Protein AF-A0A662VWQ2-F1 (afdb_monomer_lite)

pLDDT: mean 91.59, std 11.1, range [48.72, 98.94]

Radius of gyration: 16.27 Å; chains: 1; bounding box: 36×29×46 Å

Secondary structure (DSSP, 8-state):
-BPPPPTTTTT-BSEEEE----SHHHHHHHHHHHHHHB-STT-EEEEEEESSSS-HHHHHHHHHHHHHTTEEEEEEEEEEEE--SSSSSGGGGGGGSHHHHHH-----S---EEEEEEEEESS----S--S-B---HHHH--TT--S---

Sequence (150 aa):
VQKVLPDEYRGKFDVFVTDPVETIPGIKLFLSRGVSALKGIGCSGYFGLTTLEASRKKWYEIQRMLLDMGFVITDIRRKFNVYPGEEKNFFRFQEKLPIFKLVGAKIDYDWYKSSLYRIESIKDPKPVVEGEMIIDERVYKDDESLATPY

Structure (mmCIF, N/CA/C/O backbone):
data_AF-A0A662VWQ2-F1
#
_entry.id   AF-A0A662VWQ2-F1
#
loop_
_atom_site.group_PDB
_atom_site.id
_atom_site.type_symbol
_atom_site.label_atom_id
_atom_site.label_alt_id
_atom_site.label_comp_id
_atom_site.label_asym_id
_atom_site.label_entity_id
_atom_site.label_seq_id
_atom_site.pdbx_PDB_ins_code
_atom_site.Cartn_x
_atom_site.Cartn_y
_atom_site.Cartn_z
_atom_site.occupancy
_atom_site.B_iso_or_equiv
_atom_site.auth_seq_id
_atom_site.auth_comp_id
_atom_site.auth_asym_id
_atom_site.auth_atom_id
_atom_site.pdbx_PDB_model_num
ATOM 1 N N . VAL A 1 1 ? 16.135 1.005 11.221 1.00 81.62 1 VAL A N 1
ATOM 2 C CA . VAL A 1 1 ? 14.890 0.505 11.852 1.00 81.62 1 VAL A CA 1
ATOM 3 C C . VAL A 1 1 ? 13.830 1.573 11.696 1.00 81.62 1 VAL A C 1
ATOM 5 O O . VAL A 1 1 ? 14.128 2.730 11.970 1.00 81.62 1 VAL A O 1
ATOM 8 N N . GLN A 1 2 ? 12.641 1.208 11.230 1.00 89.94 2 GLN A N 1
ATOM 9 C CA . GLN A 1 2 ? 11.492 2.098 11.196 1.00 89.94 2 GLN A CA 1
ATOM 10 C C . GLN A 1 2 ? 10.724 1.983 12.508 1.00 89.94 2 GLN A C 1
ATOM 12 O O . GLN A 1 2 ? 10.262 0.900 12.878 1.00 89.94 2 GLN A O 1
ATOM 17 N N . LYS A 1 3 ? 10.578 3.117 13.194 1.00 93.31 3 LYS A N 1
ATOM 18 C CA . LYS A 1 3 ? 9.862 3.199 14.467 1.00 93.31 3 LYS A CA 1
ATOM 19 C C . LYS A 1 3 ? 8.358 2.992 14.282 1.00 93.31 3 LYS A C 1
ATOM 21 O O . LYS A 1 3 ? 7.820 3.017 13.166 1.00 93.31 3 LYS A O 1
ATOM 26 N N . VAL A 1 4 ? 7.675 2.750 15.393 1.00 95.12 4 VAL A N 1
ATOM 27 C CA . VAL A 1 4 ? 6.210 2.787 15.446 1.00 95.12 4 VAL A CA 1
ATOM 28 C C . VAL A 1 4 ? 5.689 4.197 15.161 1.00 95.12 4 VAL A C 1
ATOM 30 O O . VAL A 1 4 ? 6.425 5.173 15.308 1.00 95.12 4 VAL A O 1
ATOM 33 N N . LEU A 1 5 ? 4.422 4.309 14.753 1.00 95.38 5 LEU A N 1
ATOM 34 C CA . LEU A 1 5 ? 3.776 5.616 14.613 1.00 95.38 5 LEU A CA 1
ATOM 35 C C . LEU A 1 5 ? 3.735 6.310 15.992 1.00 95.38 5 LEU A C 1
ATOM 37 O O . LEU A 1 5 ? 3.288 5.653 16.937 1.00 95.38 5 LEU A O 1
ATOM 41 N N . PRO A 1 6 ? 4.179 7.575 16.129 1.00 96.19 6 PRO A N 1
ATOM 42 C CA . PRO A 1 6 ? 4.103 8.310 17.392 1.00 96.19 6 PRO A CA 1
ATOM 43 C C . PRO A 1 6 ? 2.668 8.412 17.925 1.00 96.19 6 PRO A C 1
ATOM 45 O O . PRO A 1 6 ? 1.725 8.545 17.143 1.00 96.19 6 PRO A O 1
ATOM 48 N N . ASP A 1 7 ? 2.502 8.379 19.251 1.00 96.06 7 ASP A N 1
ATOM 49 C CA . ASP A 1 7 ? 1.179 8.339 19.898 1.00 96.06 7 ASP A CA 1
ATOM 50 C C . ASP A 1 7 ? 0.307 9.563 19.582 1.00 96.06 7 ASP A C 1
ATOM 52 O O . ASP A 1 7 ? -0.916 9.448 19.526 1.00 96.06 7 ASP A O 1
ATOM 56 N N . GLU A 1 8 ? 0.918 10.715 19.296 1.00 97.31 8 GLU A N 1
ATOM 57 C CA . GLU A 1 8 ? 0.201 11.931 18.890 1.00 97.31 8 GLU A CA 1
ATOM 58 C C . GLU A 1 8 ? -0.584 11.765 17.577 1.00 97.31 8 GLU A C 1
ATOM 60 O O . GLU A 1 8 ? -1.567 12.471 17.373 1.00 97.31 8 GLU A O 1
ATOM 65 N N . TYR A 1 9 ? -0.201 10.810 16.720 1.00 97.19 9 TYR A N 1
ATOM 66 C CA . TYR A 1 9 ? -0.858 10.534 15.438 1.00 97.19 9 TYR A CA 1
ATOM 67 C C . TYR A 1 9 ? -1.752 9.288 15.466 1.00 97.19 9 TYR A C 1
ATOM 69 O O . TYR A 1 9 ? -2.532 9.072 14.536 1.00 97.19 9 TYR A O 1
ATOM 77 N N . ARG A 1 10 ? -1.654 8.450 16.506 1.00 97.25 10 ARG A N 1
ATOM 78 C CA . ARG A 1 10 ? -2.417 7.198 16.593 1.00 97.25 10 ARG A CA 1
ATOM 79 C C . ARG A 1 10 ? -3.896 7.466 16.845 1.00 97.25 10 ARG A C 1
ATOM 81 O O . ARG A 1 10 ? -4.257 8.192 17.773 1.00 97.25 10 ARG A O 1
ATOM 88 N N . GLY A 1 11 ? -4.752 6.850 16.034 1.00 97.88 11 GLY A N 1
ATOM 89 C CA . GLY A 1 11 ? -6.204 6.971 16.175 1.00 97.88 11 GLY A CA 1
ATOM 90 C C . GLY A 1 11 ? -6.733 8.402 16.054 1.00 97.88 11 GLY A C 1
ATOM 91 O O . GLY A 1 11 ? -7.679 8.760 16.753 1.00 97.88 11 GLY A O 1
ATOM 92 N N . LYS A 1 12 ? -6.099 9.253 15.236 1.00 98.44 12 LYS A N 1
ATOM 93 C CA . LYS A 1 12 ? -6.458 10.679 15.101 1.00 98.44 12 LYS A CA 1
ATOM 94 C C . LYS A 1 12 ? -7.076 11.054 13.762 1.00 98.44 12 LYS A C 1
ATOM 96 O O . LYS A 1 12 ? -7.660 12.131 13.663 1.00 98.44 12 LYS A O 1
ATOM 101 N N . PHE A 1 13 ? -6.989 10.190 12.759 1.00 98.75 13 PHE A N 1
ATOM 102 C CA . PHE A 1 13 ? -7.358 10.519 11.386 1.00 98.75 13 PHE A CA 1
ATOM 103 C C . PHE A 1 13 ? -8.545 9.690 10.900 1.00 98.75 13 PHE A C 1
ATOM 105 O O . PHE A 1 13 ? -8.720 8.538 11.287 1.00 98.75 13 PHE A O 1
ATOM 112 N N . ASP A 1 14 ? -9.361 10.286 10.035 1.00 98.81 14 ASP A N 1
ATOM 113 C CA . ASP A 1 14 ? -10.468 9.593 9.362 1.00 98.81 14 ASP A CA 1
ATOM 114 C C . ASP A 1 14 ? -10.004 8.916 8.061 1.00 98.81 14 ASP A C 1
ATOM 116 O O . ASP A 1 14 ? -10.613 7.956 7.587 1.00 98.81 14 ASP A O 1
ATOM 120 N N . VAL A 1 15 ? -8.916 9.423 7.470 1.00 98.81 15 VAL A N 1
ATOM 121 C CA . VAL A 1 15 ? -8.388 8.974 6.181 1.00 98.81 15 VAL A CA 1
ATOM 122 C C . VAL A 1 15 ? -6.862 8.945 6.208 1.00 98.81 15 VAL A C 1
ATOM 124 O O . VAL A 1 15 ? -6.240 9.889 6.694 1.00 98.81 15 VAL A O 1
ATOM 127 N N . PHE A 1 16 ? -6.258 7.909 5.621 1.00 98.69 16 PHE A N 1
ATOM 128 C CA . PHE A 1 16 ? -4.850 7.934 5.215 1.00 98.69 16 PHE A CA 1
ATOM 129 C C . PHE A 1 16 ? -4.710 7.827 3.693 1.00 98.69 16 PHE A C 1
ATOM 131 O O . PHE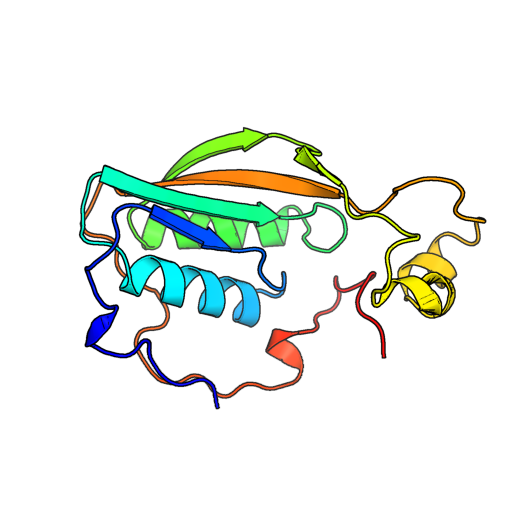 A 1 16 ? -5.533 7.211 3.013 1.00 98.69 16 PHE A O 1
ATOM 138 N N . VAL A 1 17 ? -3.630 8.400 3.162 1.00 98.69 17 VAL A N 1
ATOM 139 C CA . VAL A 1 17 ? -3.228 8.267 1.758 1.00 98.69 17 VAL A CA 1
ATOM 140 C C . VAL A 1 17 ? -1.746 7.927 1.724 1.00 98.69 17 VAL A C 1
ATOM 142 O O . VAL A 1 17 ? -0.955 8.545 2.437 1.00 98.69 17 VAL A O 1
ATOM 145 N N . THR A 1 18 ? -1.354 6.936 0.931 1.00 98.19 18 THR A N 1
ATOM 146 C CA . THR A 1 18 ? 0.054 6.555 0.790 1.00 98.19 18 THR A CA 1
ATOM 147 C C . THR A 1 18 ? 0.343 5.972 -0.585 1.00 98.19 18 THR A C 1
ATOM 149 O O . THR A 1 18 ? -0.524 5.350 -1.181 1.00 98.19 18 THR A O 1
ATOM 152 N N . ASP A 1 19 ? 1.557 6.152 -1.090 1.00 96.44 19 ASP A N 1
ATOM 153 C CA . ASP A 1 19 ? 2.019 5.510 -2.319 1.00 96.44 19 ASP A CA 1
ATOM 154 C C . ASP A 1 19 ? 3.233 4.636 -1.975 1.00 96.44 19 ASP A C 1
ATOM 156 O O . ASP A 1 19 ? 4.355 5.142 -1.879 1.00 96.44 19 ASP A O 1
ATOM 160 N N . PRO A 1 20 ? 2.994 3.370 -1.588 1.00 95.62 20 PRO A N 1
ATOM 161 C CA . PRO A 1 20 ? 3.986 2.559 -0.905 1.00 95.62 20 PRO A CA 1
ATOM 162 C C . PRO A 1 20 ? 4.939 1.869 -1.883 1.00 95.62 20 PRO A C 1
ATOM 164 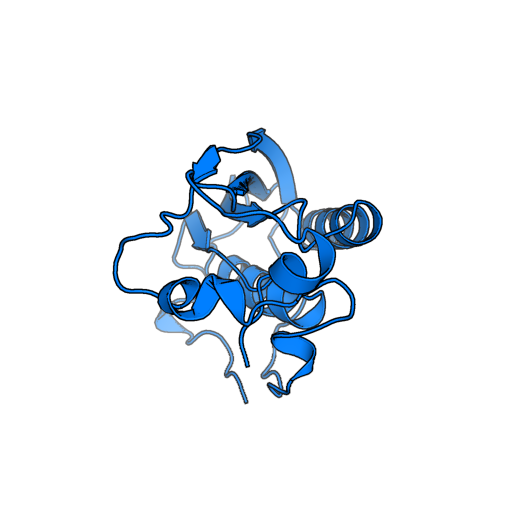O O . PRO A 1 20 ? 4.614 1.618 -3.038 1.00 95.62 20 PRO A O 1
ATOM 167 N N . VAL A 1 21 ? 6.094 1.452 -1.367 1.00 94.06 21 VAL A N 1
ATOM 168 C CA . VAL A 1 21 ? 6.903 0.411 -2.019 1.00 94.06 21 VAL A CA 1
ATOM 169 C C . VAL A 1 21 ? 6.104 -0.892 -2.111 1.00 94.06 21 VAL A C 1
ATOM 171 O O . VAL A 1 21 ? 5.352 -1.229 -1.195 1.00 94.06 21 VAL A O 1
ATOM 174 N N . GLU A 1 22 ? 6.271 -1.639 -3.201 1.00 96.25 22 GLU A N 1
ATOM 175 C CA . GLU A 1 22 ? 5.345 -2.729 -3.548 1.00 96.25 22 GLU A CA 1
ATOM 176 C C . GLU A 1 22 ? 5.801 -4.121 -3.112 1.00 96.25 22 GLU A C 1
ATOM 178 O O . GLU A 1 22 ? 5.081 -5.093 -3.336 1.00 96.25 22 GLU A O 1
ATOM 183 N N . THR A 1 23 ? 6.953 -4.249 -2.450 1.00 96.94 23 THR A N 1
ATOM 184 C CA . THR A 1 23 ? 7.329 -5.524 -1.822 1.00 96.94 23 THR A CA 1
ATOM 185 C C . THR A 1 23 ? 6.340 -5.888 -0.719 1.00 96.94 23 THR A C 1
ATOM 187 O O . THR A 1 23 ? 5.773 -5.011 -0.064 1.00 96.94 23 THR A O 1
ATOM 190 N N . ILE A 1 24 ? 6.160 -7.184 -0.443 1.00 97.44 24 ILE A N 1
ATOM 191 C CA . ILE A 1 24 ? 5.271 -7.614 0.648 1.00 97.44 24 ILE A CA 1
ATOM 192 C C . ILE A 1 24 ? 5.676 -7.010 2.006 1.00 97.44 24 ILE A C 1
ATOM 194 O O . ILE A 1 24 ? 4.787 -6.496 2.685 1.00 97.44 24 ILE A O 1
ATOM 198 N N . PRO A 1 25 ? 6.956 -7.012 2.433 1.00 96.62 25 PRO A N 1
ATOM 199 C CA . PRO A 1 25 ? 7.348 -6.366 3.687 1.00 96.62 25 PRO A CA 1
ATOM 200 C C . PRO A 1 25 ? 7.124 -4.848 3.668 1.00 96.62 25 PRO A C 1
ATOM 202 O O . PRO A 1 25 ? 6.658 -4.282 4.658 1.00 96.62 25 PRO A O 1
ATOM 205 N N . GLY A 1 26 ? 7.426 -4.196 2.545 1.00 96.56 26 GLY A N 1
ATOM 206 C CA . GLY A 1 26 ? 7.315 -2.753 2.391 1.00 96.56 26 GLY A CA 1
ATOM 207 C C . GLY A 1 26 ? 5.874 -2.261 2.415 1.00 96.56 26 GLY A C 1
ATOM 208 O O . GLY A 1 26 ? 5.515 -1.461 3.280 1.00 96.56 26 GLY A O 1
ATOM 209 N N . ILE A 1 27 ? 5.011 -2.790 1.550 1.00 97.81 27 ILE A N 1
ATOM 210 C CA . ILE A 1 27 ? 3.602 -2.387 1.518 1.00 97.81 27 ILE A CA 1
ATOM 211 C C . ILE A 1 27 ? 2.901 -2.709 2.838 1.00 97.81 27 ILE A C 1
ATOM 213 O O . ILE A 1 27 ? 2.118 -1.905 3.345 1.00 97.81 27 ILE A O 1
ATOM 217 N N . LYS A 1 28 ? 3.244 -3.849 3.453 1.00 97.44 28 LYS A N 1
ATOM 218 C CA . LYS A 1 28 ? 2.746 -4.242 4.771 1.00 97.44 28 LYS A CA 1
ATOM 219 C C . LYS A 1 28 ? 3.069 -3.185 5.827 1.00 97.44 28 LYS A C 1
ATOM 221 O O . LYS A 1 28 ? 2.190 -2.836 6.616 1.00 97.44 28 LYS A O 1
ATOM 226 N N . LEU A 1 29 ? 4.294 -2.661 5.841 1.00 97.25 29 LEU A N 1
ATOM 227 C CA . LEU A 1 29 ? 4.710 -1.613 6.770 1.00 97.25 29 LEU A CA 1
ATOM 228 C C . LEU A 1 29 ? 3.938 -0.310 6.545 1.00 97.25 29 LEU A C 1
ATOM 230 O O . LEU A 1 29 ? 3.368 0.227 7.494 1.00 97.25 29 LEU A O 1
ATOM 234 N N . PHE A 1 30 ? 3.904 0.188 5.308 1.00 97.81 30 PHE A N 1
ATOM 235 C CA . PHE A 1 30 ? 3.247 1.455 4.977 1.00 97.81 30 PHE A CA 1
ATOM 236 C C . PHE A 1 30 ? 1.753 1.421 5.303 1.00 97.81 30 PHE A C 1
ATOM 238 O O . PHE A 1 30 ? 1.255 2.303 6.006 1.00 97.81 30 PHE A O 1
ATOM 245 N N . LEU A 1 31 ? 1.056 0.365 4.874 1.00 98.44 31 LEU A N 1
ATOM 246 C CA . LEU A 1 31 ? -0.364 0.200 5.171 1.00 98.44 31 LEU A CA 1
ATOM 247 C C . LEU A 1 31 ? -0.603 0.043 6.673 1.00 98.44 31 LEU A C 1
ATOM 249 O O . LEU A 1 31 ? -1.498 0.690 7.202 1.00 98.44 31 LEU A O 1
ATOM 253 N N . SER A 1 32 ? 0.234 -0.710 7.394 1.00 98.00 32 SER A N 1
ATOM 254 C CA . SER A 1 32 ? 0.115 -0.823 8.856 1.00 98.00 32 SER A CA 1
ATOM 255 C C . SER A 1 32 ? 0.248 0.530 9.557 1.00 98.00 32 SER A C 1
ATOM 257 O O . SER A 1 32 ? -0.509 0.814 10.480 1.00 98.00 32 SER A O 1
ATOM 259 N N . ARG A 1 33 ? 1.168 1.398 9.118 1.00 97.62 33 ARG A N 1
ATOM 260 C CA . ARG A 1 33 ? 1.309 2.751 9.685 1.00 97.62 33 ARG A CA 1
ATOM 261 C C . ARG A 1 33 ? 0.095 3.627 9.381 1.00 97.62 33 ARG A C 1
ATOM 263 O O . ARG A 1 33 ? -0.361 4.326 10.282 1.00 97.62 33 ARG A O 1
ATOM 270 N N . GLY A 1 34 ? -0.450 3.543 8.166 1.00 98.25 34 GLY A N 1
ATOM 271 C CA . GLY A 1 34 ? -1.711 4.199 7.809 1.00 98.25 34 GLY A CA 1
ATOM 272 C C . GLY A 1 34 ? -2.868 3.730 8.692 1.00 98.25 34 GLY A C 1
ATOM 273 O O . GLY A 1 34 ? -3.580 4.550 9.261 1.00 98.25 34 GLY A O 1
ATOM 274 N N . VAL A 1 35 ? -2.991 2.418 8.897 1.00 98.44 35 VAL A N 1
ATOM 275 C CA . VAL A 1 35 ? -4.016 1.815 9.759 1.00 98.44 35 VAL A CA 1
ATOM 276 C C . VAL A 1 35 ? -3.883 2.267 11.214 1.00 98.44 35 VAL A C 1
ATOM 278 O O . VAL A 1 35 ? -4.885 2.632 11.818 1.00 98.44 35 VAL A O 1
ATOM 281 N N . SER A 1 36 ? -2.667 2.331 11.771 1.00 98.06 36 SER A N 1
ATOM 282 C CA . SER A 1 36 ? -2.444 2.835 13.138 1.00 98.06 36 SER A CA 1
ATOM 283 C C . SER A 1 36 ? -2.913 4.281 13.349 1.00 98.06 36 SER A C 1
ATOM 285 O O . SER A 1 36 ? -3.163 4.684 14.486 1.00 98.06 36 SER A O 1
ATOM 287 N N . ALA A 1 37 ? -3.004 5.080 12.285 1.00 98.38 37 ALA A N 1
ATOM 288 C CA . ALA A 1 37 ? -3.437 6.470 12.359 1.00 98.38 37 ALA A CA 1
ATOM 289 C C . ALA A 1 37 ? -4.970 6.622 12.420 1.00 98.38 37 ALA A C 1
ATOM 291 O O . ALA A 1 37 ? -5.460 7.681 12.819 1.00 98.38 37 ALA A O 1
ATOM 292 N N . LEU A 1 38 ? -5.731 5.586 12.041 1.00 98.69 38 LEU A N 1
ATOM 293 C CA . LEU A 1 38 ? -7.180 5.671 11.861 1.00 98.69 38 LEU A CA 1
ATOM 294 C C . LEU A 1 38 ? -7.961 5.584 13.173 1.00 98.69 38 LEU A C 1
ATOM 296 O O . LEU A 1 38 ? -7.649 4.768 14.037 1.00 98.69 38 LEU A O 1
ATOM 300 N N . LYS A 1 39 ? -9.017 6.397 13.296 1.00 98.44 39 LYS A N 1
ATOM 301 C CA . LYS A 1 39 ? -9.882 6.456 14.488 1.00 98.44 39 LYS A CA 1
ATOM 302 C C . LYS A 1 39 ? -10.674 5.171 14.753 1.00 98.44 39 LYS A C 1
ATOM 304 O O . LYS A 1 39 ? -11.010 4.926 15.906 1.00 98.44 39 LYS A O 1
ATOM 309 N N . GLY A 1 40 ? -11.006 4.385 13.725 1.00 98.00 40 GLY A N 1
ATOM 310 C CA . GLY A 1 40 ? -11.821 3.178 13.894 1.00 98.00 40 GLY A CA 1
ATOM 311 C C . GLY A 1 40 ? -12.613 2.776 12.650 1.00 98.00 40 GLY A C 1
ATOM 312 O O . GLY A 1 40 ? -12.158 2.961 11.520 1.00 98.00 40 GLY A O 1
ATOM 313 N N . ILE A 1 41 ? -13.798 2.207 12.872 1.00 98.62 41 ILE A N 1
ATOM 314 C CA . ILE A 1 41 ? -14.783 1.816 11.846 1.00 98.62 41 ILE A CA 1
ATOM 315 C C . ILE A 1 41 ? -15.207 3.028 10.993 1.00 98.62 41 ILE A C 1
ATOM 317 O O . ILE A 1 41 ? -15.362 4.134 11.506 1.00 98.62 41 ILE A O 1
ATOM 321 N N . GLY A 1 42 ? -15.401 2.822 9.688 1.00 98.56 42 GLY A N 1
ATOM 322 C CA . GLY A 1 42 ? -15.808 3.836 8.707 1.00 98.56 42 GLY A CA 1
ATOM 323 C C . GLY A 1 42 ? -14.664 4.706 8.175 1.00 98.56 42 GLY A C 1
ATOM 324 O O . GLY A 1 42 ? -14.851 5.475 7.233 1.00 98.56 42 GLY A O 1
ATOM 325 N N . CYS A 1 43 ? -13.463 4.579 8.740 1.00 98.81 43 CYS A N 1
ATOM 326 C CA . CYS A 1 43 ? -12.277 5.263 8.241 1.00 98.81 43 CYS A CA 1
ATOM 327 C C . CYS A 1 43 ? -11.813 4.668 6.904 1.00 98.81 43 CYS A C 1
ATOM 329 O O . CYS A 1 43 ? -11.998 3.482 6.625 1.00 98.81 43 CYS A O 1
ATOM 331 N N . SER A 1 44 ? -11.175 5.489 6.071 1.00 98.81 44 SER A N 1
ATOM 332 C CA . SER A 1 44 ? -10.764 5.093 4.719 1.00 98.81 44 SER A CA 1
ATOM 333 C C . SER A 1 44 ? -9.249 5.120 4.517 1.00 98.81 44 SER A C 1
ATOM 335 O O . SER A 1 44 ? -8.521 5.886 5.145 1.00 98.81 44 SER A O 1
ATOM 337 N N . GLY A 1 45 ? -8.769 4.304 3.586 1.00 98.81 45 GLY A N 1
ATOM 338 C CA . GLY A 1 45 ? -7.389 4.322 3.113 1.00 98.81 45 GLY A CA 1
ATOM 339 C C . GLY A 1 45 ? -7.336 4.424 1.595 1.00 98.81 45 GLY A C 1
ATOM 340 O O . GLY A 1 45 ? -8.140 3.794 0.906 1.00 98.81 45 GLY A O 1
ATOM 341 N N . TYR A 1 46 ? -6.376 5.185 1.078 1.00 98.94 46 TYR A N 1
ATOM 342 C CA . TYR A 1 46 ? -6.093 5.271 -0.353 1.00 98.94 46 TYR A CA 1
ATOM 343 C C . TYR A 1 46 ? -4.639 4.924 -0.625 1.00 98.94 46 TYR A C 1
ATOM 345 O O . TYR A 1 46 ? -3.745 5.438 0.053 1.00 98.94 46 TYR A O 1
ATOM 353 N N . PHE A 1 47 ? -4.395 4.071 -1.619 1.00 98.81 47 PHE A N 1
ATOM 354 C CA . PHE A 1 47 ? -3.027 3.757 -2.014 1.00 98.81 47 PHE A CA 1
ATOM 355 C C . PHE A 1 47 ? -2.862 3.357 -3.478 1.00 98.81 47 PHE A C 1
ATOM 357 O O . PHE A 1 47 ? -3.802 2.887 -4.122 1.00 98.81 47 PHE A O 1
ATOM 364 N N . GLY A 1 48 ? -1.657 3.578 -4.003 1.00 98.31 48 GLY A N 1
ATOM 365 C CA . GLY A 1 48 ? -1.238 3.121 -5.323 1.00 98.31 48 GLY A CA 1
ATOM 366 C C . GLY A 1 48 ? -0.799 1.658 -5.305 1.00 98.31 48 GLY A C 1
ATOM 367 O O . GLY A 1 48 ? -0.163 1.202 -4.358 1.00 98.31 48 GLY A O 1
ATOM 368 N N . LEU A 1 49 ? -1.162 0.910 -6.349 1.00 98.12 49 LEU A N 1
ATOM 369 C CA . LEU A 1 49 ? -0.607 -0.419 -6.609 1.00 98.12 49 LEU A CA 1
ATOM 370 C C . LEU A 1 49 ? -0.497 -0.683 -8.114 1.00 98.12 49 LEU A C 1
ATOM 372 O O . LEU A 1 49 ? -1.491 -0.678 -8.857 1.00 98.12 49 LEU A O 1
ATOM 376 N N . THR A 1 50 ? 0.716 -0.899 -8.594 1.00 97.19 50 THR A N 1
ATOM 377 C CA . THR A 1 50 ? 1.022 -1.169 -9.991 1.00 97.19 50 THR A CA 1
ATOM 378 C C . THR A 1 50 ? 0.652 -2.604 -10.351 1.00 97.19 50 THR A C 1
ATOM 380 O O . THR A 1 50 ? 0.370 -3.456 -9.515 1.00 97.19 50 THR A O 1
ATOM 383 N N . THR A 1 51 ? 0.574 -2.887 -11.649 1.00 95.25 51 THR A N 1
ATOM 384 C CA . THR A 1 51 ? 0.624 -4.275 -12.154 1.00 95.25 51 THR A CA 1
ATOM 385 C C . THR A 1 51 ? 2.016 -4.609 -12.695 1.00 95.25 51 THR A C 1
ATOM 387 O O . THR A 1 51 ? 2.258 -5.741 -13.090 1.00 95.25 51 THR A O 1
ATOM 390 N N . LEU A 1 52 ? 2.910 -3.619 -12.737 1.00 93.44 52 LEU A N 1
ATOM 391 C CA . LEU A 1 52 ? 4.246 -3.765 -13.291 1.00 93.44 52 LEU A CA 1
ATOM 392 C C . LEU A 1 52 ? 5.191 -4.431 -12.288 1.00 93.44 52 LEU A C 1
ATOM 394 O O . LEU A 1 52 ? 5.945 -5.309 -12.684 1.00 93.44 52 LEU A O 1
ATOM 398 N N . GLU A 1 53 ? 5.119 -4.030 -11.017 1.00 94.88 53 GLU A N 1
ATOM 399 C CA . GLU A 1 53 ? 6.004 -4.499 -9.939 1.00 94.88 53 GLU A CA 1
ATOM 400 C C . GLU A 1 53 ? 5.270 -5.317 -8.861 1.00 94.88 53 GLU A C 1
ATOM 402 O O . GLU A 1 53 ? 5.846 -5.746 -7.856 1.00 94.88 53 GLU A O 1
ATOM 407 N N . ALA A 1 54 ? 3.981 -5.577 -9.093 1.00 96.94 54 ALA A N 1
ATOM 408 C CA . ALA A 1 54 ? 3.152 -6.433 -8.261 1.00 96.94 54 ALA A CA 1
ATOM 409 C C . ALA A 1 54 ? 2.278 -7.344 -9.136 1.00 96.94 54 ALA A C 1
ATOM 411 O O . ALA A 1 54 ? 1.279 -6.929 -9.738 1.00 96.94 54 ALA A O 1
ATOM 412 N N . SER A 1 55 ? 2.647 -8.620 -9.186 1.00 97.56 55 SER A N 1
ATOM 413 C CA . SER A 1 55 ? 1.922 -9.683 -9.868 1.00 97.56 55 SER A CA 1
ATOM 414 C C . SER A 1 55 ? 0.542 -9.907 -9.255 1.00 97.56 55 SER A C 1
ATOM 416 O O . SER A 1 55 ? 0.229 -9.474 -8.145 1.00 97.56 55 SER A O 1
ATOM 418 N N . ARG A 1 56 ? -0.317 -10.664 -9.949 1.00 97.50 56 ARG A N 1
ATOM 419 C CA . ARG A 1 56 ? -1.637 -11.029 -9.403 1.00 97.50 56 ARG A CA 1
ATOM 420 C C . ARG A 1 56 ? -1.546 -11.873 -8.134 1.00 97.50 56 ARG A C 1
ATOM 422 O O . ARG A 1 56 ? -2.434 -11.774 -7.293 1.00 97.50 56 ARG A O 1
ATOM 429 N N . LYS A 1 57 ? -0.462 -12.634 -7.967 1.00 98.31 57 LYS A N 1
ATOM 430 C CA . LYS A 1 57 ? -0.181 -13.347 -6.72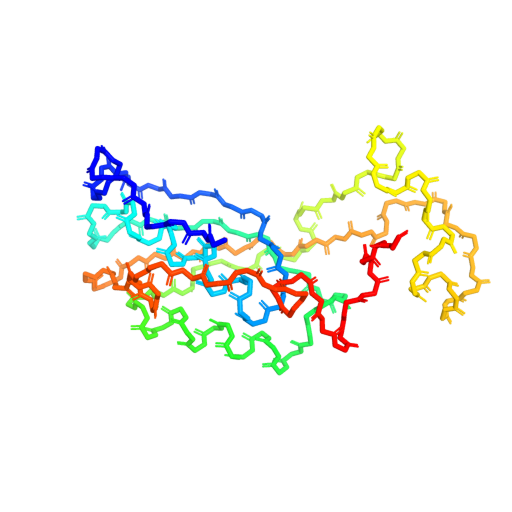2 1.00 98.31 57 LYS A CA 1
ATOM 431 C C . LYS A 1 57 ? 0.112 -12.358 -5.594 1.00 98.31 57 LYS A C 1
ATOM 433 O O . LYS A 1 57 ? -0.506 -12.460 -4.541 1.00 98.31 57 LYS A O 1
ATOM 438 N N . LYS A 1 58 ? 0.955 -11.348 -5.837 1.00 98.25 58 LYS A N 1
ATOM 439 C CA . LYS A 1 58 ? 1.226 -10.288 -4.855 1.00 98.25 58 LYS A CA 1
ATOM 440 C C . LYS A 1 58 ? -0.034 -9.487 -4.514 1.00 98.25 58 LYS A C 1
ATOM 442 O O . LYS A 1 58 ? -0.321 -9.263 -3.344 1.00 98.25 58 LYS A O 1
ATOM 447 N N . TRP A 1 59 ? -0.843 -9.148 -5.520 1.00 98.56 59 TRP A N 1
ATOM 448 C CA . TRP A 1 59 ? -2.145 -8.501 -5.324 1.00 98.56 59 TRP A CA 1
ATOM 449 C C . TRP A 1 59 ? -3.059 -9.319 -4.417 1.00 98.56 59 TRP A C 1
ATOM 451 O O . TRP A 1 59 ? -3.658 -8.755 -3.510 1.00 98.56 59 TRP A O 1
ATOM 461 N N . TYR A 1 60 ? -3.158 -10.631 -4.637 1.00 98.62 60 TYR A N 1
ATOM 462 C CA . TYR A 1 60 ? -3.953 -11.512 -3.787 1.00 98.62 60 TYR A CA 1
ATOM 463 C C . TYR A 1 60 ? -3.480 -11.475 -2.327 1.00 98.62 60 TYR A C 1
ATOM 465 O O . TYR A 1 60 ? -4.300 -11.300 -1.429 1.00 98.62 60 TYR A O 1
ATOM 473 N N . GLU A 1 61 ? -2.169 -11.556 -2.082 1.00 98.50 61 GLU A N 1
ATOM 474 C CA . GLU A 1 61 ? -1.606 -11.458 -0.728 1.00 98.50 61 GLU A CA 1
ATOM 475 C C . GLU A 1 61 ? -1.909 -10.111 -0.062 1.00 98.50 61 GLU A C 1
ATOM 477 O O . GLU A 1 61 ? -2.337 -10.066 1.092 1.00 98.50 61 GLU A O 1
ATOM 482 N N . ILE A 1 62 ? -1.751 -9.010 -0.801 1.00 98.56 62 ILE A N 1
ATOM 483 C CA . ILE A 1 62 ? -2.062 -7.660 -0.317 1.00 98.56 62 ILE A CA 1
ATOM 484 C C . ILE A 1 62 ? -3.553 -7.543 0.011 1.00 98.56 62 ILE A C 1
ATOM 486 O O . ILE A 1 62 ? -3.914 -7.041 1.071 1.00 98.56 62 ILE A O 1
ATOM 490 N N . GLN A 1 63 ? -4.431 -8.030 -0.867 1.00 98.75 63 GLN A N 1
ATOM 491 C CA . GLN A 1 63 ? -5.875 -7.984 -0.650 1.00 98.75 63 GLN A CA 1
ATOM 492 C C . GLN A 1 63 ? -6.295 -8.833 0.552 1.00 98.75 63 GLN A C 1
ATOM 494 O O . GLN A 1 63 ? -7.087 -8.356 1.358 1.00 98.75 63 GLN A O 1
ATOM 499 N N . ARG A 1 64 ? -5.734 -10.036 0.739 1.00 98.62 64 ARG A N 1
ATOM 500 C CA . ARG A 1 64 ? -5.966 -10.830 1.959 1.00 98.62 64 ARG A CA 1
ATOM 501 C C . ARG A 1 64 ? -5.562 -10.068 3.213 1.00 98.62 64 ARG A C 1
ATOM 503 O O . ARG A 1 64 ? -6.359 -9.952 4.134 1.00 98.62 64 ARG A O 1
ATOM 510 N N . MET A 1 65 ? -4.370 -9.478 3.204 1.00 98.38 65 MET A N 1
ATOM 511 C CA . MET A 1 65 ? -3.873 -8.682 4.321 1.00 98.38 65 MET A CA 1
ATOM 512 C C . MET A 1 65 ? -4.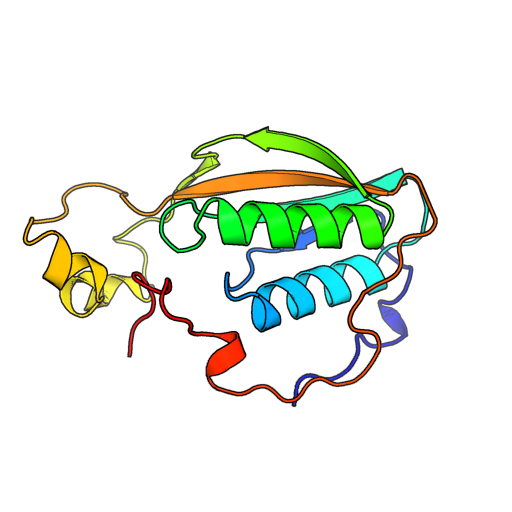804 -7.501 4.650 1.00 98.38 65 MET A C 1
ATOM 514 O O . MET A 1 65 ? -5.025 -7.210 5.820 1.00 98.38 65 MET A O 1
ATOM 518 N N . LEU A 1 66 ? -5.379 -6.829 3.648 1.00 98.69 66 LEU A N 1
ATOM 519 C CA . LEU A 1 66 ? -6.374 -5.772 3.868 1.00 98.69 66 LEU A CA 1
ATOM 520 C C . LEU A 1 66 ? -7.646 -6.293 4.552 1.00 98.69 66 LEU A C 1
ATOM 522 O O . LEU A 1 66 ? -8.141 -5.656 5.484 1.00 98.69 66 LEU A O 1
ATOM 526 N N . LEU A 1 67 ? -8.155 -7.448 4.113 1.00 98.38 67 LEU A N 1
ATOM 527 C CA . LEU A 1 67 ? -9.319 -8.091 4.730 1.00 98.38 67 LEU A CA 1
ATOM 528 C C . LEU A 1 67 ? -9.028 -8.480 6.189 1.00 98.38 67 LEU A C 1
ATOM 530 O O . LEU A 1 67 ? -9.857 -8.228 7.065 1.00 98.38 67 LEU A O 1
ATOM 534 N N . ASP A 1 68 ? -7.838 -9.024 6.460 1.00 97.69 68 ASP A N 1
ATOM 535 C CA . ASP A 1 68 ? -7.384 -9.386 7.810 1.00 97.69 68 ASP A CA 1
ATOM 536 C C . ASP A 1 68 ? -7.293 -8.159 8.729 1.00 97.69 68 ASP A C 1
ATOM 538 O O . ASP A 1 68 ? -7.657 -8.227 9.904 1.00 97.69 68 ASP A O 1
ATOM 542 N N . MET A 1 69 ? -6.878 -7.011 8.182 1.00 98.12 69 MET A N 1
ATOM 543 C CA . MET A 1 69 ? -6.854 -5.729 8.892 1.00 98.12 69 MET A CA 1
ATOM 544 C C . MET A 1 69 ? -8.251 -5.121 9.118 1.00 98.12 69 MET A C 1
ATOM 546 O O . MET A 1 69 ? -8.349 -4.072 9.749 1.00 98.12 69 MET A O 1
ATOM 550 N N . GLY A 1 70 ? -9.332 -5.758 8.648 1.00 98.25 70 GLY A N 1
ATOM 551 C CA . GLY A 1 70 ? -10.714 -5.328 8.889 1.00 98.25 70 GLY A CA 1
ATOM 552 C C . GLY A 1 70 ? -11.301 -4.406 7.819 1.00 98.25 70 GLY A C 1
ATOM 553 O O . GLY A 1 70 ? -12.322 -3.760 8.070 1.00 98.25 70 GLY A O 1
ATOM 554 N N . PHE A 1 71 ? -10.684 -4.344 6.639 1.00 98.81 71 PHE A N 1
ATOM 555 C CA . PHE A 1 71 ? -11.139 -3.498 5.540 1.00 98.81 71 PHE A CA 1
ATOM 556 C C . PHE A 1 71 ? -11.959 -4.262 4.506 1.00 98.81 71 PHE A C 1
ATOM 558 O O . PHE A 1 71 ? -11.740 -5.445 4.259 1.00 98.81 71 PHE A O 1
ATOM 565 N N . VAL A 1 72 ? -12.850 -3.543 3.831 1.00 98.81 72 VAL A N 1
ATOM 566 C CA . VAL A 1 72 ? -13.383 -3.915 2.518 1.00 98.81 72 VAL A CA 1
ATOM 567 C C . VAL A 1 72 ? -12.722 -3.050 1.444 1.00 98.81 72 VAL A C 1
ATOM 569 O O . VAL A 1 72 ? -12.375 -1.893 1.689 1.00 98.81 72 VAL A O 1
ATOM 572 N N . ILE A 1 73 ? -12.534 -3.604 0.247 1.00 98.81 73 ILE A N 1
ATOM 573 C CA . ILE A 1 73 ? -12.068 -2.848 -0.921 1.00 98.81 73 ILE A CA 1
ATOM 574 C C . ILE A 1 73 ? -13.299 -2.292 -1.626 1.00 98.81 73 ILE A C 1
ATOM 576 O O . ILE A 1 73 ? -14.167 -3.055 -2.043 1.00 98.81 73 ILE A O 1
ATOM 580 N N . THR A 1 74 ? -13.367 -0.972 -1.753 1.00 98.88 74 THR A N 1
ATOM 581 C CA . THR A 1 74 ? -14.513 -0.275 -2.357 1.00 98.88 74 THR A CA 1
ATOM 582 C C . THR A 1 74 ? -14.228 0.148 -3.790 1.00 98.88 74 THR A C 1
ATOM 584 O O . THR A 1 74 ? -15.115 0.059 -4.633 1.00 98.88 74 THR A O 1
ATOM 587 N N . ASP A 1 75 ? -12.970 0.476 -4.102 1.00 98.88 75 ASP A N 1
ATOM 588 C CA . ASP A 1 75 ? -12.566 0.872 -5.447 1.00 98.88 75 ASP A CA 1
ATOM 589 C C . ASP A 1 75 ? -11.204 0.297 -5.828 1.00 98.88 75 ASP A C 1
ATOM 591 O O . ASP A 1 75 ? -10.267 0.258 -5.026 1.00 98.88 75 ASP A O 1
ATOM 595 N N . ILE A 1 76 ? -11.085 -0.080 -7.103 1.00 98.69 76 ILE A N 1
ATOM 596 C CA . ILE A 1 76 ? -9.811 -0.315 -7.787 1.00 98.69 76 ILE A CA 1
ATOM 597 C C . ILE A 1 76 ? -9.883 0.395 -9.139 1.00 98.69 76 ILE A C 1
ATOM 599 O O . ILE A 1 76 ? -10.339 -0.167 -10.140 1.00 98.69 76 ILE A O 1
ATOM 603 N N . ARG A 1 77 ? -9.418 1.643 -9.194 1.00 98.56 77 ARG A N 1
ATOM 604 C CA . ARG A 1 77 ? -9.415 2.425 -10.433 1.00 98.56 77 ARG A CA 1
ATOM 605 C C . A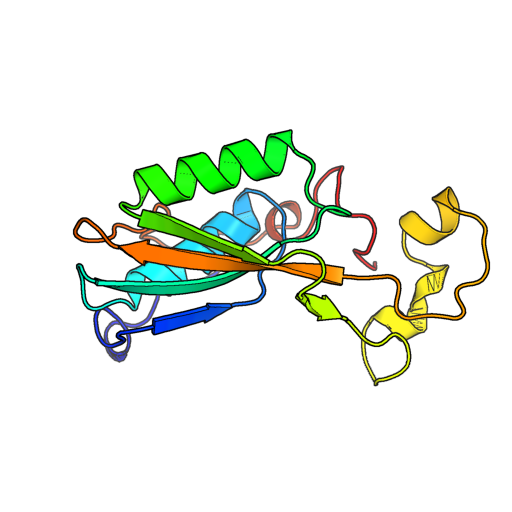RG A 1 77 ? -8.099 2.228 -11.175 1.00 98.56 77 ARG A C 1
ATOM 607 O O . ARG A 1 77 ? -7.045 2.707 -10.761 1.00 98.56 77 ARG A O 1
ATOM 614 N N . ARG A 1 78 ? -8.154 1.484 -12.282 1.00 97.94 78 ARG A N 1
ATOM 615 C CA . ARG A 1 78 ? -6.983 1.143 -13.104 1.00 97.94 78 ARG A CA 1
ATOM 616 C C . ARG A 1 78 ? -6.345 2.384 -13.725 1.00 97.94 78 ARG A C 1
ATOM 618 O O . ARG A 1 78 ? -7.060 3.244 -14.230 1.00 97.94 78 ARG A O 1
ATOM 625 N N . LYS A 1 79 ? -5.004 2.400 -13.765 1.00 95.69 79 LYS A N 1
ATOM 626 C CA . LYS A 1 79 ? -4.189 3.446 -14.413 1.00 95.69 79 LYS A CA 1
ATOM 627 C C . LYS A 1 79 ? -4.581 4.862 -13.956 1.00 95.69 79 LYS A C 1
ATOM 629 O O . LYS A 1 79 ? -4.629 5.774 -14.775 1.00 95.69 79 LYS A O 1
ATOM 634 N N . PHE A 1 80 ? -4.921 5.008 -12.674 1.00 98.00 80 PHE A N 1
ATOM 635 C CA . PHE A 1 80 ? -5.347 6.284 -12.106 1.00 98.00 80 PHE A CA 1
ATOM 636 C C . PHE A 1 80 ? -4.151 7.205 -11.875 1.00 98.00 80 PHE A C 1
ATOM 638 O O . PHE A 1 80 ? -4.172 8.348 -12.316 1.00 98.00 80 PHE A O 1
ATOM 645 N N . ASN A 1 81 ? -3.097 6.686 -11.240 1.00 95.38 81 ASN A N 1
ATOM 646 C CA . ASN A 1 81 ? -1.859 7.432 -11.063 1.00 95.38 81 ASN A CA 1
ATOM 647 C C . ASN A 1 81 ? -0.985 7.247 -12.305 1.00 95.38 81 ASN A C 1
ATOM 649 O O . ASN A 1 81 ? -0.760 6.116 -12.754 1.00 95.38 81 ASN A O 1
ATOM 653 N N . VAL A 1 82 ? -0.496 8.361 -12.841 1.00 93.12 82 VAL A N 1
ATOM 654 C CA . VAL A 1 82 ? 0.472 8.423 -13.937 1.00 93.12 82 VAL A CA 1
ATOM 655 C C . VAL A 1 82 ? 1.714 9.104 -13.388 1.00 93.12 82 VAL A C 1
ATOM 657 O O . VAL A 1 82 ? 1.602 10.178 -12.803 1.00 93.12 82 VAL A O 1
ATOM 660 N N . TYR A 1 83 ? 2.869 8.461 -13.534 1.00 87.88 83 TYR A N 1
ATOM 661 C CA . TYR A 1 83 ? 4.128 8.947 -12.981 1.00 87.88 83 TYR A CA 1
ATOM 662 C C . TYR A 1 83 ? 4.949 9.556 -14.120 1.00 87.88 83 TYR A C 1
ATOM 664 O O . TYR A 1 83 ? 5.386 8.801 -14.995 1.00 87.88 83 TYR A O 1
ATOM 672 N N . PRO A 1 84 ? 5.136 10.890 -14.139 1.00 82.06 84 PRO A N 1
ATOM 673 C CA . PRO A 1 84 ? 5.805 11.564 -15.242 1.00 82.06 84 PRO A CA 1
ATOM 674 C C . PRO A 1 84 ? 7.274 11.163 -15.356 1.00 82.06 84 PRO A C 1
ATOM 676 O O . PRO A 1 84 ? 8.002 11.134 -14.359 1.00 82.06 84 PRO A O 1
ATOM 679 N N . GLY A 1 85 ? 7.731 10.894 -16.578 1.00 68.88 85 GLY A N 1
ATOM 680 C CA . GLY A 1 85 ? 9.140 10.577 -16.839 1.00 68.88 85 GLY A CA 1
ATOM 681 C C . GLY A 1 85 ? 10.089 11.779 -16.716 1.00 68.88 85 GLY A C 1
ATOM 682 O O . GLY A 1 85 ? 11.258 11.601 -16.376 1.00 68.88 85 GLY A O 1
ATOM 683 N N . GLU A 1 86 ? 9.595 12.994 -16.974 1.00 62.47 86 GLU A N 1
ATOM 684 C CA . GLU A 1 86 ? 10.428 14.190 -17.187 1.00 62.47 86 GLU A CA 1
ATOM 685 C C . GLU A 1 86 ? 10.619 15.070 -15.935 1.00 62.47 86 GLU A C 1
ATOM 687 O O . GLU A 1 86 ? 11.575 15.848 -15.849 1.00 62.47 86 GLU A O 1
ATOM 692 N N . GLU A 1 87 ? 9.769 14.936 -14.914 1.00 55.25 87 GLU A N 1
ATOM 693 C CA . GLU A 1 87 ? 9.822 15.800 -13.731 1.00 55.25 87 GLU A CA 1
ATOM 694 C C . GLU A 1 87 ? 10.759 15.249 -12.642 1.00 55.25 87 GLU A C 1
ATOM 696 O O . GLU A 1 87 ? 10.378 14.440 -11.802 1.00 55.25 87 GLU A O 1
ATOM 701 N N . LYS A 1 88 ? 12.010 15.734 -12.650 1.00 48.72 88 LYS A N 1
ATOM 702 C CA . LYS A 1 88 ? 12.954 15.851 -11.507 1.00 48.72 88 LYS A CA 1
ATOM 703 C C . LYS A 1 88 ? 13.187 14.639 -10.579 1.00 48.72 88 LYS A C 1
ATOM 705 O O . LYS A 1 88 ? 13.831 14.813 -9.549 1.00 48.72 88 LYS A O 1
ATOM 710 N N . ASN A 1 89 ? 12.774 13.428 -10.933 1.00 54.19 89 ASN A N 1
ATOM 711 C CA . ASN A 1 89 ? 12.944 12.242 -10.094 1.00 54.19 89 ASN A CA 1
ATOM 712 C C . ASN A 1 89 ? 13.766 11.139 -10.768 1.00 54.19 89 ASN A C 1
ATOM 714 O O . ASN A 1 89 ? 14.106 11.202 -11.945 1.00 54.19 89 ASN A O 1
ATOM 718 N N . PHE A 1 90 ? 14.095 10.139 -9.951 1.00 55.38 90 PHE A N 1
ATOM 719 C CA . PHE A 1 90 ? 14.490 8.747 -10.209 1.00 55.38 90 PHE A CA 1
ATOM 720 C C . PHE A 1 90 ? 14.537 8.237 -11.657 1.00 55.38 90 PHE A C 1
ATOM 722 O O . PHE A 1 90 ? 15.508 7.615 -12.089 1.00 55.38 90 PHE A O 1
ATOM 729 N N . PHE A 1 91 ? 13.497 8.547 -12.420 1.00 60.50 91 PHE A N 1
ATOM 730 C CA . PHE A 1 91 ? 13.357 8.236 -13.827 1.00 60.50 91 PHE A CA 1
ATOM 731 C C . PHE A 1 91 ? 14.359 8.954 -14.748 1.00 60.50 91 PHE A C 1
ATOM 733 O O . PHE A 1 91 ? 14.514 8.580 -15.905 1.00 60.50 91 PHE A O 1
ATOM 740 N N . ARG A 1 92 ? 15.144 9.904 -14.236 1.00 62.34 92 ARG A N 1
ATOM 741 C CA . ARG A 1 92 ? 16.278 10.500 -14.955 1.00 62.34 92 ARG A CA 1
ATOM 742 C C . ARG A 1 92 ? 17.330 9.468 -15.389 1.00 62.34 92 ARG A C 1
ATOM 744 O O . ARG A 1 92 ? 18.066 9.716 -16.337 1.00 62.34 92 ARG A O 1
ATOM 751 N N . PHE A 1 93 ? 17.391 8.313 -14.718 1.00 68.00 93 PHE A N 1
ATOM 752 C CA . PHE A 1 93 ? 18.220 7.165 -15.107 1.00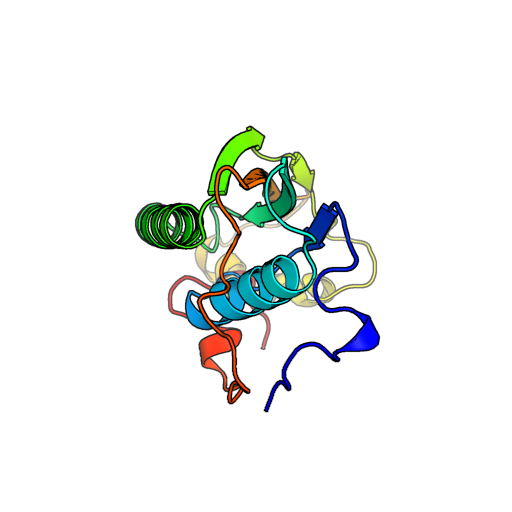 68.00 93 PHE A CA 1
ATOM 753 C C . PHE A 1 93 ? 17.374 5.949 -15.485 1.00 68.00 93 PHE A C 1
ATOM 755 O O . PHE A 1 93 ? 17.749 4.812 -15.205 1.00 68.00 93 PHE A O 1
ATOM 762 N N . GLN A 1 94 ? 16.230 6.198 -16.120 1.00 71.62 94 GLN A N 1
ATOM 763 C CA . GLN A 1 94 ? 15.283 5.196 -16.597 1.00 71.62 94 GLN A CA 1
ATOM 764 C C . GLN A 1 94 ? 15.964 4.028 -17.324 1.00 71.62 94 GLN A C 1
ATOM 766 O O . GLN A 1 94 ? 15.715 2.878 -16.990 1.00 71.62 94 GLN A O 1
ATOM 771 N N . GLU A 1 95 ? 16.925 4.307 -18.205 1.00 72.88 95 GLU A N 1
ATOM 772 C CA . GLU A 1 95 ? 17.678 3.288 -18.954 1.00 72.88 95 GLU A CA 1
ATOM 773 C C . GLU A 1 95 ? 18.444 2.280 -18.073 1.00 72.88 95 GLU A C 1
ATOM 775 O O . GLU A 1 95 ? 18.773 1.182 -18.524 1.00 72.88 95 GLU A O 1
ATOM 780 N N . LYS A 1 96 ? 18.730 2.621 -16.808 1.00 77.38 96 LYS A N 1
ATOM 781 C CA . LYS A 1 96 ? 19.390 1.717 -15.852 1.00 77.38 96 LYS A CA 1
ATOM 782 C C . LYS A 1 96 ? 18.422 0.747 -15.174 1.00 77.38 96 LYS A C 1
ATOM 784 O O . LYS A 1 96 ? 18.879 -0.223 -14.566 1.00 77.38 96 LYS A O 1
ATOM 789 N N . LEU A 1 97 ? 17.116 0.991 -15.264 1.00 83.06 97 LEU A N 1
ATOM 790 C CA . LEU A 1 97 ? 16.096 0.149 -14.651 1.00 83.06 97 LEU A CA 1
ATOM 791 C C . LEU A 1 97 ? 16.060 -1.241 -15.305 1.00 83.06 97 LEU A C 1
ATOM 793 O O . LEU A 1 97 ? 16.187 -1.344 -16.530 1.00 83.06 97 LEU A O 1
ATOM 797 N N . PRO A 1 98 ? 15.827 -2.319 -14.531 1.00 86.19 98 PRO A N 1
ATOM 798 C CA . PRO A 1 98 ? 15.676 -3.669 -15.074 1.00 86.19 98 PRO A CA 1
ATOM 799 C C . PRO A 1 98 ? 14.679 -3.760 -16.233 1.00 86.19 98 PRO A C 1
ATOM 801 O O . PRO A 1 98 ? 14.954 -4.431 -17.227 1.00 86.19 98 PRO A O 1
ATOM 804 N N . ILE A 1 99 ? 13.560 -3.036 -16.152 1.00 86.25 99 ILE A N 1
ATOM 805 C CA . ILE A 1 99 ? 12.531 -3.039 -17.198 1.00 86.25 99 ILE A CA 1
ATOM 806 C C . ILE A 1 99 ? 13.047 -2.564 -18.561 1.00 86.25 99 ILE A C 1
ATOM 808 O O . ILE A 1 99 ? 12.644 -3.107 -19.585 1.00 86.25 99 ILE A O 1
ATOM 812 N N . PHE A 1 100 ? 13.985 -1.615 -18.602 1.00 82.06 100 PHE A N 1
ATOM 813 C CA . PHE A 1 100 ? 14.527 -1.114 -19.868 1.00 82.06 100 PHE A CA 1
ATOM 814 C C . PHE A 1 100 ? 15.372 -2.165 -20.577 1.00 82.06 100 PHE A C 1
ATOM 816 O O . PHE A 1 100 ? 15.273 -2.317 -21.794 1.00 82.06 100 PHE A O 1
ATOM 823 N N . LYS A 1 101 ? 16.143 -2.947 -19.812 1.00 81.69 101 LYS A N 1
ATOM 824 C CA . LYS A 1 101 ? 16.910 -4.077 -20.351 1.00 81.69 101 LYS A CA 1
ATOM 825 C C . LYS A 1 101 ? 16.001 -5.173 -20.910 1.00 81.69 101 LYS A C 1
ATOM 827 O O . LYS A 1 101 ? 16.386 -5.837 -21.864 1.00 81.69 101 LYS A O 1
ATOM 832 N N . LEU A 1 102 ? 14.817 -5.361 -20.322 1.00 84.19 102 LEU A N 1
ATOM 833 C CA . LEU A 1 102 ? 13.847 -6.372 -20.751 1.00 84.19 102 LEU A CA 1
ATOM 834 C C . LEU A 1 102 ? 13.066 -5.950 -21.999 1.00 84.19 102 LEU A C 1
ATOM 836 O O . LEU A 1 102 ? 12.823 -6.776 -22.873 1.00 84.19 102 LEU A O 1
ATOM 840 N N . VAL A 1 103 ? 12.652 -4.684 -22.073 1.00 85.62 103 VAL A N 1
ATOM 841 C CA . VAL A 1 103 ? 11.808 -4.186 -23.168 1.00 85.62 103 VAL A CA 1
ATOM 842 C C . VAL A 1 103 ? 12.640 -3.822 -24.400 1.00 85.62 103 VAL A C 1
ATOM 844 O O . VAL A 1 103 ? 12.202 -4.073 -25.519 1.00 85.62 103 VAL A O 1
ATOM 847 N N . GLY A 1 104 ? 13.823 -3.222 -24.220 1.00 79.88 104 GLY A N 1
ATOM 848 C CA . GLY A 1 104 ? 14.699 -2.832 -25.330 1.00 79.88 104 GLY A CA 1
ATOM 849 C C . GLY A 1 104 ? 14.116 -1.758 -26.261 1.00 79.88 104 GLY A C 1
ATOM 850 O O . GLY A 1 104 ? 14.561 -1.637 -27.400 1.00 79.88 104 GLY A O 1
ATOM 851 N N . ALA A 1 105 ? 13.123 -0.989 -25.801 1.00 76.56 105 ALA A N 1
ATOM 852 C CA . ALA A 1 105 ? 12.472 0.065 -26.577 1.00 76.56 105 ALA A CA 1
ATOM 853 C C . ALA A 1 105 ? 12.735 1.451 -25.982 1.00 76.56 105 ALA A C 1
ATOM 855 O O . ALA A 1 105 ? 12.875 1.613 -24.768 1.00 76.56 105 ALA A O 1
ATOM 856 N N . LYS A 1 106 ? 12.758 2.461 -26.855 1.00 73.69 106 LYS A N 1
ATOM 857 C CA . LYS A 1 106 ? 12.785 3.864 -26.443 1.00 73.69 106 LYS A CA 1
ATOM 858 C C . LYS A 1 106 ? 11.438 4.226 -25.820 1.00 73.69 106 LYS A C 1
ATOM 860 O O . LYS A 1 106 ? 10.397 3.916 -26.390 1.00 73.69 106 LYS A O 1
ATOM 865 N N . ILE A 1 107 ? 11.474 4.894 -24.674 1.00 75.69 107 ILE A N 1
ATOM 866 C CA . ILE A 1 107 ? 10.278 5.406 -24.008 1.00 75.69 107 ILE A CA 1
ATOM 867 C C . ILE A 1 107 ? 10.035 6.843 -24.462 1.00 75.69 107 ILE A C 1
ATOM 869 O O . ILE A 1 107 ? 10.923 7.687 -24.368 1.00 75.69 107 ILE A O 1
ATOM 873 N N . ASP A 1 108 ? 8.834 7.103 -24.965 1.00 79.75 108 ASP A N 1
ATOM 874 C CA . ASP A 1 108 ? 8.363 8.403 -25.450 1.00 79.75 108 ASP A CA 1
ATOM 875 C C . ASP A 1 108 ? 7.015 8.819 -24.821 1.00 79.75 108 ASP A C 1
ATOM 877 O O . ASP A 1 108 ? 6.368 9.753 -25.290 1.00 79.75 108 ASP A O 1
ATOM 881 N N . TYR A 1 109 ? 6.589 8.139 -23.748 1.00 83.62 109 TYR A N 1
ATOM 882 C CA . TYR A 1 109 ? 5.358 8.433 -23.009 1.00 83.62 109 TYR A CA 1
ATOM 883 C C . TYR A 1 109 ? 5.446 8.025 -21.527 1.00 83.62 109 TYR A C 1
ATOM 885 O O . TYR A 1 109 ? 6.292 7.216 -21.137 1.00 83.62 109 TYR A O 1
ATOM 893 N N . ASP A 1 110 ? 4.512 8.519 -20.704 1.00 86.69 110 ASP A N 1
ATOM 894 C CA . ASP A 1 110 ? 4.380 8.119 -19.297 1.00 86.69 110 ASP A CA 1
ATOM 895 C C . ASP A 1 110 ? 3.871 6.677 -19.170 1.00 86.69 110 ASP A C 1
ATOM 897 O O . ASP A 1 110 ? 2.668 6.378 -19.223 1.00 86.69 110 ASP A O 1
ATOM 901 N N . TRP A 1 111 ? 4.823 5.762 -19.035 1.00 87.19 111 TRP A N 1
ATOM 902 C CA . TRP A 1 111 ? 4.622 4.317 -19.073 1.00 87.19 111 TRP A CA 1
ATOM 903 C C . TRP A 1 111 ? 4.333 3.710 -17.697 1.00 87.19 111 TRP A C 1
ATOM 905 O O . TRP A 1 111 ? 3.595 2.726 -17.602 1.00 87.19 111 TRP A O 1
ATOM 915 N N . TYR A 1 112 ? 4.863 4.310 -16.629 1.00 90.12 112 TYR A N 1
ATOM 916 C CA . TYR A 1 112 ? 4.699 3.819 -15.266 1.00 90.12 112 TYR A CA 1
ATOM 917 C C . TYR A 1 112 ? 3.384 4.331 -14.666 1.00 90.12 112 TYR A C 1
ATOM 919 O O . TYR A 1 112 ? 3.145 5.538 -14.570 1.00 90.12 112 TYR A O 1
ATOM 927 N N . LYS A 1 113 ? 2.489 3.403 -14.306 1.00 94.06 113 LYS A N 1
ATOM 928 C CA . LYS A 1 113 ? 1.137 3.706 -13.812 1.00 94.06 113 LYS A CA 1
ATOM 929 C C . LYS A 1 113 ? 0.739 2.754 -12.697 1.00 94.06 113 LYS A C 1
ATOM 931 O O . LYS A 1 113 ? 0.974 1.546 -12.795 1.00 94.06 113 LYS A O 1
ATOM 936 N N . SER A 1 114 ? 0.022 3.274 -11.708 1.00 97.38 114 SER A N 1
ATOM 937 C CA . SER A 1 114 ? -0.563 2.473 -10.632 1.00 97.38 114 SER A CA 1
ATOM 938 C C . SER A 1 114 ? -2.092 2.558 -10.637 1.00 97.38 114 SER A C 1
ATOM 940 O O . SER A 1 114 ? -2.709 3.466 -11.206 1.00 97.38 114 SER A O 1
ATOM 942 N N . SER A 1 115 ? -2.733 1.527 -10.092 1.00 98.56 115 SER A N 1
ATOM 943 C CA . SER A 1 115 ? -4.168 1.561 -9.804 1.00 98.56 115 SER A CA 1
ATOM 944 C C . SER A 1 115 ? -4.365 2.276 -8.475 1.00 98.56 115 SER A C 1
ATOM 946 O O . SER A 1 115 ? -3.601 2.021 -7.549 1.00 98.56 115 SER A O 1
ATOM 948 N N . LEU A 1 116 ? -5.388 3.119 -8.368 1.00 98.75 116 LEU A N 1
ATOM 949 C CA . LEU A 1 116 ? -5.787 3.677 -7.080 1.00 98.75 116 LEU A CA 1
ATOM 950 C C . LEU A 1 116 ? -6.734 2.700 -6.393 1.00 98.75 116 LEU A C 1
ATOM 952 O O . LEU A 1 116 ? -7.787 2.363 -6.942 1.00 98.75 116 LEU A O 1
ATOM 956 N N . TYR A 1 117 ? -6.355 2.267 -5.201 1.00 98.81 117 TYR A N 1
ATOM 957 C CA . TYR A 1 117 ? -7.209 1.523 -4.294 1.00 98.81 117 TYR A CA 1
ATOM 958 C C . TYR A 1 117 ? -7.906 2.476 -3.333 1.00 98.81 117 TYR A C 1
ATOM 960 O O . TYR A 1 117 ? -7.273 3.396 -2.811 1.00 98.81 117 TYR A O 1
ATOM 968 N N . ARG A 1 118 ? -9.180 2.195 -3.050 1.00 98.88 118 ARG A N 1
ATOM 969 C CA . ARG A 1 118 ? -9.889 2.707 -1.876 1.00 98.88 118 ARG A CA 1
ATOM 970 C C . ARG A 1 118 ? -10.309 1.540 -0.996 1.00 98.88 118 ARG A C 1
ATOM 972 O O . ARG A 1 118 ? -10.935 0.585 -1.465 1.00 98.88 118 ARG A O 1
ATOM 979 N N . ILE A 1 119 ? -9.996 1.643 0.287 1.00 98.88 119 ILE A N 1
ATOM 980 C CA . ILE A 1 119 ? -10.422 0.700 1.319 1.00 98.88 119 ILE A CA 1
ATOM 981 C C . ILE A 1 119 ? -11.195 1.427 2.413 1.00 98.88 119 ILE A C 1
ATOM 983 O O . ILE A 1 119 ? -10.943 2.603 2.668 1.00 98.88 119 ILE A O 1
ATOM 987 N N . GLU A 1 120 ? -12.109 0.720 3.066 1.00 98.88 120 GLU A N 1
ATOM 988 C CA . GLU A 1 120 ? -12.921 1.252 4.163 1.00 98.88 120 GLU A CA 1
ATOM 989 C C . GLU A 1 120 ? -13.008 0.236 5.305 1.00 98.88 120 GLU A C 1
ATOM 991 O O . GLU A 1 120 ? -13.201 -0.959 5.061 1.00 98.88 120 GLU A O 1
ATOM 996 N N . SER A 1 121 ? -12.794 0.682 6.543 1.00 98.69 121 SER A N 1
ATOM 997 C CA . SER A 1 121 ? -12.822 -0.189 7.717 1.00 98.69 121 SER A CA 1
ATOM 998 C C . SER A 1 121 ? -14.264 -0.538 8.089 1.00 98.69 121 SER A C 1
ATOM 1000 O O . SER A 1 121 ? -15.064 0.325 8.437 1.00 98.69 121 SER A O 1
ATOM 1002 N N . ILE A 1 122 ? -14.603 -1.828 8.056 1.00 98.38 122 ILE A N 1
ATOM 1003 C CA . ILE A 1 122 ? -15.918 -2.342 8.494 1.00 98.38 122 ILE A CA 1
ATOM 1004 C C . ILE A 1 122 ? -15.867 -2.953 9.904 1.00 98.38 122 ILE A C 1
ATOM 1006 O O . ILE A 1 122 ? -16.884 -3.360 10.460 1.00 98.38 122 ILE A O 1
ATOM 1010 N N . LYS A 1 123 ? -14.660 -3.043 10.466 1.00 97.31 123 LYS A N 1
ATOM 1011 C CA . LYS A 1 123 ? -14.327 -3.461 11.833 1.00 97.31 123 LYS A CA 1
ATOM 1012 C C . LYS A 1 123 ? -13.295 -2.480 12.384 1.00 97.31 123 LYS A C 1
ATOM 1014 O O . LYS A 1 123 ? -12.721 -1.720 11.606 1.00 97.31 123 LYS A O 1
ATOM 1019 N N . ASP A 1 124 ? -13.033 -2.512 13.689 1.00 97.50 124 ASP A N 1
ATOM 1020 C CA . ASP A 1 124 ? -11.907 -1.757 14.247 1.00 97.50 124 ASP A CA 1
ATOM 1021 C C . ASP A 1 124 ? -10.610 -2.209 13.565 1.00 97.50 124 ASP A C 1
ATOM 1023 O O . ASP A 1 124 ? -10.237 -3.385 13.688 1.00 97.50 124 ASP A O 1
ATOM 1027 N N . PRO A 1 125 ? -9.956 -1.323 12.792 1.00 96.88 125 PRO A N 1
ATOM 1028 C CA . PRO A 1 125 ? -8.890 -1.741 11.914 1.00 96.88 125 PRO A CA 1
ATOM 1029 C C . PRO A 1 125 ? -7.621 -1.991 12.726 1.00 96.88 125 PRO A C 1
ATOM 1031 O O . PRO A 1 125 ? -7.219 -1.173 13.555 1.00 96.88 125 PRO A O 1
ATOM 1034 N N . LYS A 1 126 ? -6.981 -3.139 12.497 1.00 96.38 126 LYS A N 1
ATOM 1035 C CA . LYS A 1 126 ? -5.788 -3.558 13.246 1.00 96.38 126 LYS A CA 1
ATOM 1036 C C . LYS A 1 126 ? -4.593 -3.655 12.311 1.00 96.38 126 LYS A C 1
ATOM 1038 O O . LYS A 1 126 ? -4.681 -4.389 11.331 1.00 96.38 126 LYS A O 1
ATOM 1043 N N . PRO A 1 127 ? -3.484 -2.946 12.574 1.00 97.00 127 PRO A N 1
ATOM 1044 C CA . PRO A 1 127 ? -2.305 -3.044 11.730 1.00 97.00 127 PRO A CA 1
ATOM 1045 C C . PRO A 1 127 ? -1.650 -4.418 11.908 1.00 97.00 127 PRO A C 1
ATOM 1047 O O . PRO A 1 127 ? -1.527 -4.917 13.019 1.00 97.00 127 PRO A O 1
ATOM 1050 N N . VAL A 1 128 ? -1.161 -5.015 10.824 1.00 96.44 128 VAL A N 1
ATOM 1051 C CA . VAL A 1 128 ? -0.405 -6.282 10.895 1.00 96.44 128 VAL A CA 1
ATOM 1052 C C . VAL A 1 128 ? 1.044 -6.092 11.368 1.00 96.44 128 VAL A C 1
ATOM 1054 O O . VAL A 1 128 ? 1.722 -7.070 11.674 1.00 96.44 128 VAL A O 1
ATOM 1057 N N . VAL A 1 129 ? 1.536 -4.848 11.413 1.00 95.75 129 VAL A N 1
ATOM 1058 C CA . VAL A 1 129 ? 2.838 -4.469 11.987 1.00 95.75 129 VAL A CA 1
ATOM 1059 C C . VAL A 1 129 ? 2.632 -3.400 13.059 1.00 95.75 129 VAL A C 1
ATOM 1061 O O . VAL A 1 129 ? 2.578 -2.207 12.760 1.00 95.75 129 VAL A O 1
ATOM 1064 N N . GLU A 1 130 ? 2.556 -3.828 14.317 1.00 91.94 130 GLU A N 1
ATOM 1065 C CA . GLU A 1 130 ? 2.356 -2.949 15.481 1.00 91.94 130 GLU A CA 1
ATOM 1066 C C . GLU A 1 130 ? 3.666 -2.356 16.026 1.00 91.94 130 GLU A C 1
ATOM 1068 O O . GLU A 1 130 ? 3.690 -1.225 16.511 1.00 91.94 130 GLU A O 1
ATOM 1073 N N . GLY A 1 131 ? 4.761 -3.114 15.925 1.00 92.50 131 GLY A N 1
ATOM 1074 C CA . GLY A 1 131 ? 6.065 -2.772 16.490 1.00 92.50 131 GLY A CA 1
ATOM 1075 C C . GLY A 1 131 ? 7.019 -2.068 15.525 1.00 92.50 131 GLY A C 1
ATOM 1076 O O . GLY A 1 131 ? 6.676 -1.696 14.394 1.00 92.50 131 GLY A O 1
ATOM 1077 N N . GLU A 1 132 ? 8.250 -1.879 15.995 1.00 94.12 132 GLU A N 1
ATOM 1078 C CA . GLU A 1 132 ? 9.356 -1.457 15.143 1.00 94.12 132 GLU A CA 1
ATOM 1079 C C . GLU A 1 132 ? 9.654 -2.520 14.083 1.00 94.12 132 GLU A C 1
ATOM 1081 O O . GLU A 1 132 ? 9.486 -3.718 14.309 1.00 94.12 132 GLU A O 1
ATOM 1086 N N . MET A 1 133 ? 10.121 -2.075 12.920 1.00 92.06 133 MET A N 1
ATOM 1087 C CA . MET A 1 133 ? 10.507 -2.967 11.835 1.00 92.06 133 MET A CA 1
ATOM 1088 C C . MET A 1 133 ? 11.935 -2.669 11.401 1.00 92.06 133 MET A C 1
ATOM 1090 O O . MET A 1 133 ? 12.294 -1.523 11.119 1.00 92.06 133 MET A O 1
ATOM 1094 N N . ILE A 1 134 ? 12.772 -3.700 11.331 1.00 92.31 134 ILE A N 1
ATOM 1095 C CA . ILE A 1 134 ? 14.096 -3.568 10.726 1.00 92.31 134 ILE A CA 1
ATOM 1096 C C . ILE A 1 134 ? 13.896 -3.374 9.225 1.00 92.31 134 ILE A C 1
ATOM 1098 O O . ILE A 1 134 ? 13.192 -4.144 8.580 1.00 92.31 134 ILE A O 1
ATOM 1102 N N . ILE A 1 135 ? 14.499 -2.312 8.698 1.00 92.00 135 ILE A N 1
ATOM 1103 C CA . ILE A 1 135 ? 14.452 -1.995 7.277 1.00 92.00 135 ILE A CA 1
ATOM 1104 C C . ILE A 1 135 ? 15.735 -2.519 6.658 1.00 92.00 135 ILE A C 1
ATOM 1106 O O . ILE A 1 135 ? 16.819 -2.056 7.015 1.00 92.00 135 ILE A O 1
ATOM 1110 N N . ASP A 1 136 ? 15.587 -3.491 5.770 1.00 92.44 136 ASP A N 1
ATOM 1111 C CA . ASP A 1 136 ? 16.644 -4.036 4.932 1.00 92.44 136 ASP A CA 1
ATOM 1112 C C . ASP A 1 136 ? 16.251 -3.920 3.448 1.00 92.44 136 ASP A C 1
ATOM 1114 O O . ASP A 1 136 ? 15.205 -3.361 3.107 1.00 92.44 136 ASP A O 1
ATOM 1118 N N . GLU A 1 137 ? 17.092 -4.431 2.548 1.00 91.56 137 GLU A N 1
ATOM 1119 C CA . GLU A 1 137 ? 16.856 -4.366 1.098 1.00 91.56 137 GLU A CA 1
ATOM 1120 C C . GLU A 1 137 ? 15.507 -4.987 0.687 1.00 91.56 137 GLU A C 1
ATOM 1122 O O . GLU A 1 137 ? 14.870 -4.501 -0.245 1.00 91.56 137 GLU A O 1
ATOM 1127 N N . ARG A 1 138 ? 15.005 -5.990 1.423 1.00 93.12 138 ARG A N 1
ATOM 1128 C CA . ARG A 1 138 ? 13.756 -6.706 1.100 1.00 93.12 138 ARG A CA 1
ATOM 1129 C C . ARG A 1 138 ? 12.505 -5.855 1.290 1.00 93.12 138 ARG A C 1
ATOM 1131 O O . ARG A 1 138 ? 11.442 -6.212 0.794 1.00 93.12 138 ARG A O 1
ATOM 1138 N N . VAL A 1 139 ? 12.612 -4.737 2.009 1.00 93.19 139 VAL A N 1
ATOM 1139 C CA . VAL A 1 139 ? 11.543 -3.731 2.103 1.00 93.19 139 VAL A CA 1
ATOM 1140 C C . VAL A 1 139 ? 11.378 -2.987 0.782 1.00 93.19 139 VAL A C 1
ATOM 1142 O O . VAL A 1 139 ? 10.265 -2.605 0.428 1.00 93.19 139 VAL A O 1
ATOM 1145 N N . TYR A 1 140 ? 12.461 -2.808 0.034 1.00 90.38 140 TYR A N 1
ATOM 1146 C CA . TYR A 1 140 ? 12.469 -2.003 -1.185 1.00 90.38 140 TYR A CA 1
ATOM 1147 C C . TYR A 1 140 ? 12.507 -2.842 -2.456 1.00 90.38 140 TYR A C 1
ATOM 1149 O O . TYR A 1 140 ? 12.101 -2.348 -3.501 1.00 90.38 140 TYR A O 1
ATOM 1157 N N . LYS A 1 141 ? 12.983 -4.088 -2.371 1.00 91.94 141 LYS A N 1
ATOM 1158 C CA . LYS A 1 141 ? 13.240 -4.924 -3.536 1.00 91.94 141 LYS A CA 1
ATOM 1159 C C . LYS A 1 141 ? 12.842 -6.380 -3.336 1.00 91.94 141 LYS A C 1
ATOM 1161 O O . LYS A 1 141 ? 13.171 -7.013 -2.333 1.00 91.94 141 LYS A O 1
ATOM 1166 N N . ASP A 1 142 ? 12.212 -6.914 -4.366 1.00 94.38 142 ASP A N 1
ATOM 1167 C CA . ASP A 1 142 ? 12.004 -8.335 -4.597 1.00 94.38 142 ASP A CA 1
ATOM 1168 C C . ASP A 1 142 ? 12.236 -8.676 -6.079 1.00 94.38 142 ASP A C 1
ATOM 1170 O O . ASP A 1 142 ? 12.751 -7.867 -6.854 1.00 94.38 142 ASP A O 1
ATOM 1174 N N . ASP A 1 143 ? 11.908 -9.902 -6.465 1.00 94.19 143 ASP A N 1
ATOM 1175 C CA . ASP A 1 143 ? 12.037 -10.431 -7.822 1.00 94.19 143 ASP A CA 1
ATOM 1176 C C . ASP A 1 143 ? 11.116 -9.753 -8.850 1.00 94.19 143 ASP A C 1
ATOM 1178 O O . ASP A 1 143 ? 11.350 -9.882 -10.052 1.00 94.19 143 ASP A O 1
ATOM 1182 N N . GLU A 1 144 ? 10.111 -8.996 -8.405 1.00 94.69 144 GLU A N 1
ATOM 1183 C CA . GLU A 1 144 ? 9.187 -8.266 -9.276 1.00 94.69 144 GLU A CA 1
ATOM 1184 C C . GLU A 1 144 ? 9.507 -6.759 -9.352 1.00 94.69 144 GLU A C 1
ATOM 1186 O O . GLU A 1 144 ? 8.842 -6.027 -10.078 1.00 94.69 144 GLU A O 1
ATOM 1191 N N . SER A 1 145 ? 10.532 -6.271 -8.646 1.00 91.81 145 SER A N 1
ATOM 1192 C CA . SER A 1 145 ? 10.911 -4.850 -8.643 1.00 91.81 145 SER A CA 1
ATOM 1193 C C . SER A 1 145 ? 11.708 -4.481 -9.907 1.00 91.81 145 SER A C 1
ATOM 1195 O O . SER A 1 145 ? 12.920 -4.695 -9.995 1.00 91.81 145 SER A O 1
ATOM 1197 N N . LEU A 1 146 ? 11.020 -3.942 -10.919 1.00 89.19 146 LEU A N 1
ATOM 1198 C CA . LEU A 1 146 ? 11.552 -3.677 -12.265 1.00 89.19 146 LEU A CA 1
ATOM 1199 C C . LEU A 1 146 ? 11.774 -2.191 -12.590 1.00 89.19 146 LEU A C 1
ATOM 1201 O O . LEU A 1 146 ? 12.551 -1.880 -13.497 1.00 89.19 146 LEU A O 1
ATOM 1205 N N . ALA A 1 147 ? 11.112 -1.285 -11.871 1.00 85.69 147 ALA A N 1
ATOM 1206 C CA . ALA A 1 147 ? 11.283 0.169 -11.935 1.00 85.69 147 ALA A CA 1
ATOM 1207 C C . ALA A 1 147 ? 11.942 0.745 -10.661 1.00 85.69 147 ALA A C 1
ATOM 1209 O O . ALA A 1 147 ? 11.929 1.950 -10.442 1.00 85.69 147 ALA A O 1
ATOM 1210 N N . THR A 1 148 ? 12.547 -0.166 -9.895 1.00 72.94 148 THR A N 1
ATOM 1211 C CA . THR A 1 148 ? 13.618 -0.134 -8.883 1.00 72.94 148 THR A CA 1
ATOM 1212 C C . THR A 1 148 ? 15.072 0.271 -9.289 1.00 72.94 148 THR A C 1
ATOM 1214 O O . THR A 1 148 ? 15.798 -0.643 -9.675 1.00 72.94 148 THR A O 1
ATOM 1217 N N . PRO A 1 149 ? 15.583 1.521 -9.297 1.00 62.81 149 PRO A N 1
ATOM 1218 C CA . PRO A 1 149 ? 16.972 1.908 -9.532 1.00 62.81 149 PRO A CA 1
ATOM 1219 C C . PRO A 1 149 ? 17.915 1.484 -8.427 1.00 62.81 149 PRO A C 1
ATOM 1221 O O . PRO A 1 149 ? 17.547 1.340 -7.260 1.00 62.81 149 PRO A O 1
ATOM 1224 N N . TYR A 1 150 ? 19.161 1.400 -8.872 1.00 57.50 150 TYR A N 1
ATOM 1225 C CA . TYR A 1 150 ? 20.361 1.052 -8.140 1.00 57.50 150 TYR A CA 1
ATOM 1226 C C . TYR A 1 150 ? 21.349 2.215 -8.207 1.00 57.50 150 TYR A C 1
ATOM 1228 O O . TYR A 1 150 ? 21.427 2.854 -9.289 1.00 57.50 150 TYR A O 1
#

Foldseek 3Di:
DAFAADPVQFLADLEEEDEWQQFPLTVLVVVLNRLRRHNFAFRKYKYWDFCQLAPVVSVVVVQVLCVVQQKDWDDWAWQPDFDDCPPDDLSVVVCQFQVCVVPVDDDDDRPTGTIMIMIGHRGGGHRPDRGDDDDDVSSNDDPSRGSDDD